Protein AF-A0A0A0CYQ8-F1 (afdb_monomer_lite)

Secondary structure (DSSP, 8-state):
------TT----HHHHHHEEEEEE-SSEEEEEES-TTS--EEEEE--TT--SGGGS-HHHHHHHHHHHHHHH-

Foldseek 3Di:
DDDDLPVAFDDDVVCVVQWAFDDDDPFWGWTAGPDPVDRDIDTHGRDHPDDDLVPDDPVSNVVVVVVVVVVVD

Structure (mmCIF, N/CA/C/O backbone):
data_AF-A0A0A0CYQ8-F1
#
_entry.id   AF-A0A0A0CYQ8-F1
#
loop_
_atom_site.group_PDB
_atom_site.id
_atom_site.type_symbol
_atom_site.label_atom_id
_atom_site.label_alt_id
_atom_site.label_comp_id
_atom_site.label_asym_id
_atom_site.label_entity_id
_atom_site.label_seq_id
_atom_site.pdbx_PDB_ins_code
_atom_site.Cartn_x
_atom_site.Cartn_y
_atom_site.Cartn_z
_atom_site.occupancy
_atom_site.B_iso_or_equiv
_atom_site.auth_seq_id
_atom_site.auth_comp_id
_atom_site.auth_asym_id
_atom_site.auth_atom_id
_atom_site.pdbx_PDB_model_num
ATOM 1 N N . MET A 1 1 ? 0.655 -15.627 15.218 1.00 32.09 1 MET A N 1
ATOM 2 C CA . MET A 1 1 ? -0.291 -16.430 14.418 1.00 32.09 1 MET A CA 1
ATOM 3 C C . MET A 1 1 ? -1.102 -15.475 13.558 1.00 32.09 1 MET A C 1
ATOM 5 O O . MET A 1 1 ? -1.530 -14.459 14.078 1.00 32.09 1 MET A O 1
ATOM 9 N N . SER A 1 2 ? -1.154 -15.782 12.257 1.00 38.88 2 SER A N 1
ATOM 10 C CA . SER A 1 2 ? -1.805 -15.102 11.121 1.00 38.88 2 SER A CA 1
ATOM 11 C C . SER A 1 2 ? -2.566 -13.799 11.420 1.00 38.88 2 SER A C 1
ATOM 13 O O . SER A 1 2 ? -3.700 -13.826 11.891 1.00 38.88 2 SER A O 1
ATOM 15 N N . ALA A 1 3 ? -1.942 -12.658 11.102 1.00 40.81 3 ALA A N 1
ATOM 16 C CA . ALA A 1 3 ? -2.663 -11.400 10.952 1.00 40.81 3 ALA A CA 1
ATOM 17 C C . ALA A 1 3 ? -3.543 -11.518 9.705 1.00 40.81 3 ALA A C 1
ATOM 19 O O . ALA A 1 3 ? -3.069 -11.876 8.625 1.00 40.81 3 ALA A O 1
ATOM 20 N N . ALA A 1 4 ? -4.834 -11.300 9.912 1.00 41.06 4 ALA A N 1
ATOM 21 C CA . ALA A 1 4 ? -5.885 -11.489 8.940 1.00 41.06 4 ALA A CA 1
ATOM 22 C C . ALA A 1 4 ? -5.538 -10.849 7.589 1.00 41.06 4 ALA A C 1
ATOM 24 O O . ALA A 1 4 ? -5.265 -9.654 7.489 1.00 41.06 4 ALA A O 1
ATOM 25 N N . LYS A 1 5 ? -5.662 -11.642 6.525 1.00 45.06 5 LYS A N 1
ATOM 26 C CA . LYS A 1 5 ? -6.188 -11.138 5.259 1.00 45.06 5 LYS A CA 1
ATOM 27 C C . LYS A 1 5 ? -7.527 -10.492 5.616 1.00 45.06 5 LYS A C 1
ATOM 29 O O . LYS A 1 5 ? -8.494 -11.218 5.825 1.00 45.06 5 LYS A O 1
ATOM 34 N N . GLU A 1 6 ? -7.549 -9.180 5.852 1.00 53.31 6 GLU A N 1
ATOM 35 C CA . GLU A 1 6 ? -8.760 -8.498 6.303 1.00 53.31 6 GLU A CA 1
ATOM 36 C C . GLU A 1 6 ? -9.907 -8.852 5.370 1.00 53.31 6 GLU A C 1
ATOM 38 O O . GLU A 1 6 ? -9.796 -8.710 4.148 1.00 53.31 6 GLU A O 1
ATOM 43 N N . ALA A 1 7 ? -10.975 -9.395 5.951 1.00 53.53 7 ALA A N 1
ATOM 44 C CA . ALA A 1 7 ? -12.134 -9.868 5.221 1.00 53.53 7 ALA A CA 1
ATOM 45 C C . ALA A 1 7 ? -12.777 -8.683 4.480 1.00 53.53 7 ALA A C 1
ATOM 47 O O . ALA A 1 7 ? -13.588 -7.955 5.041 1.00 53.53 7 ALA A O 1
ATOM 48 N N . GLY A 1 8 ? -12.366 -8.460 3.229 1.00 80.62 8 GLY A N 1
ATOM 49 C CA . GLY A 1 8 ? -12.896 -7.405 2.365 1.00 80.62 8 GLY A CA 1
ATOM 50 C C . GLY A 1 8 ? -11.865 -6.584 1.587 1.00 80.62 8 GLY A C 1
ATOM 51 O O . GLY A 1 8 ? -12.271 -5.860 0.680 1.00 80.62 8 GLY A O 1
ATOM 52 N N . PHE A 1 9 ? -10.561 -6.674 1.877 1.00 89.25 9 PHE A N 1
ATOM 53 C CA . PHE A 1 9 ? -9.569 -6.013 1.023 1.00 89.25 9 PHE A CA 1
ATOM 54 C C . PHE A 1 9 ? -9.451 -6.741 -0.324 1.00 89.25 9 PHE A C 1
ATOM 56 O O . PHE A 1 9 ? -9.166 -7.940 -0.377 1.00 89.25 9 PHE A O 1
ATOM 63 N N . ALA A 1 10 ? -9.645 -5.995 -1.410 1.00 91.44 10 ALA A N 1
ATOM 64 C CA . ALA A 1 10 ? -9.403 -6.437 -2.774 1.00 91.44 10 ALA A CA 1
ATOM 65 C C . ALA A 1 10 ? -8.562 -5.380 -3.485 1.00 91.44 10 ALA A C 1
ATOM 67 O O . ALA A 1 10 ? -8.915 -4.201 -3.510 1.00 91.44 10 ALA A O 1
ATOM 68 N N . LEU A 1 11 ? -7.444 -5.819 -4.053 1.00 93.75 11 LEU A N 1
ATOM 69 C CA . LEU A 1 11 ? -6.546 -4.956 -4.798 1.00 93.75 11 LEU A CA 1
ATOM 70 C C . LEU A 1 11 ? -7.202 -4.502 -6.105 1.00 93.75 11 LEU A C 1
ATOM 72 O O . LEU A 1 11 ? -7.786 -5.312 -6.825 1.00 93.75 11 LEU A O 1
ATOM 76 N N . ASP A 1 12 ? -7.085 -3.212 -6.418 1.00 93.81 12 ASP A N 1
ATOM 77 C CA . ASP A 1 12 ? -7.642 -2.654 -7.650 1.00 93.81 12 ASP A CA 1
ATOM 78 C C . ASP A 1 12 ? -6.984 -3.314 -8.886 1.00 93.81 12 ASP A C 1
ATOM 80 O O . ASP A 1 12 ? -5.748 -3.346 -8.980 1.00 93.81 12 ASP A O 1
ATOM 84 N N . PRO A 1 13 ? -7.770 -3.821 -9.860 1.00 94.25 13 PRO A N 1
ATOM 85 C CA . PRO A 1 13 ? -7.241 -4.487 -11.050 1.00 94.25 13 PRO A CA 1
ATOM 86 C C . PRO A 1 13 ? -6.279 -3.630 -11.877 1.00 94.25 13 PRO A C 1
ATOM 88 O O . PRO A 1 13 ? -5.388 -4.168 -12.531 1.00 94.25 13 PRO A O 1
ATOM 91 N N . ARG A 1 14 ? -6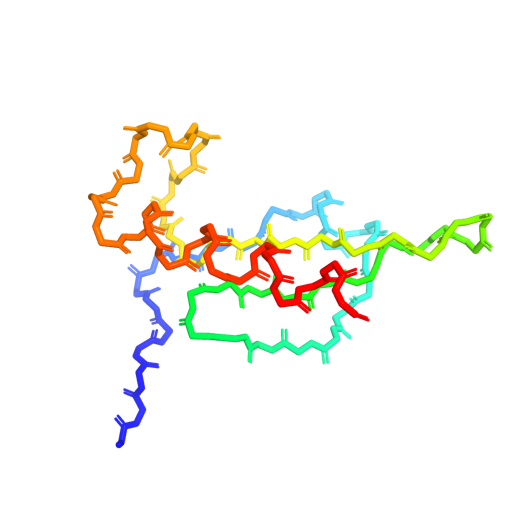.418 -2.300 -11.847 1.00 95.12 14 ARG A N 1
ATOM 92 C CA . ARG A 1 14 ? -5.512 -1.384 -12.553 1.00 95.12 14 ARG A CA 1
ATOM 93 C C . ARG A 1 14 ? -4.135 -1.379 -11.905 1.00 95.12 14 ARG A C 1
ATOM 95 O O . ARG A 1 14 ? -3.141 -1.402 -12.621 1.00 95.12 14 ARG A O 1
ATOM 102 N N . ILE A 1 15 ? -4.079 -1.416 -10.570 1.00 95.25 15 ILE A N 1
ATOM 103 C CA . ILE A 1 15 ? -2.820 -1.546 -9.824 1.00 95.25 15 ILE A CA 1
ATOM 104 C C . ILE A 1 15 ? -2.216 -2.929 -10.095 1.00 95.25 15 ILE A C 1
ATOM 106 O O . ILE A 1 15 ? -1.025 -3.035 -10.365 1.00 95.25 15 ILE A O 1
ATOM 110 N N . ALA A 1 16 ? -3.022 -3.997 -10.093 1.00 95.75 16 ALA A N 1
ATOM 111 C CA . ALA A 1 16 ? -2.587 -5.343 -10.490 1.00 95.75 16 ALA A CA 1
ATOM 112 C C . ALA A 1 16 ? -2.015 -5.429 -11.906 1.00 95.75 16 ALA A C 1
ATOM 114 O O . ALA A 1 16 ? -1.011 -6.106 -12.095 1.00 95.75 16 ALA A O 1
ATOM 115 N N . GLY A 1 17 ? -2.596 -4.728 -12.876 1.00 96.50 17 GLY A N 1
ATOM 116 C CA . GLY A 1 17 ? -2.114 -4.754 -14.256 1.00 96.50 17 GLY A CA 1
ATOM 117 C C . GLY A 1 17 ? -0.808 -3.989 -14.489 1.00 96.50 17 GLY A C 1
ATOM 118 O O . GLY A 1 17 ? -0.085 -4.310 -15.429 1.00 96.50 17 GLY A O 1
ATOM 119 N N . SER A 1 18 ? -0.493 -2.986 -13.662 1.00 95.31 18 SER A N 1
ATOM 120 C CA . SER A 1 18 ? 0.670 -2.106 -13.856 1.00 95.31 18 SER A CA 1
ATOM 121 C C . SER A 1 18 ? 1.832 -2.356 -12.894 1.00 95.31 18 SER A C 1
ATOM 123 O O . SER A 1 18 ? 2.889 -1.745 -13.048 1.00 95.31 18 SER A O 1
ATOM 125 N N . THR A 1 19 ? 1.672 -3.243 -11.911 1.00 97.44 19 THR A N 1
ATOM 126 C CA . THR A 1 19 ? 2.684 -3.478 -10.873 1.00 97.44 19 THR A CA 1
ATOM 127 C C . THR A 1 19 ? 2.999 -4.958 -10.703 1.00 97.44 19 THR A C 1
ATOM 129 O O . THR A 1 19 ? 2.176 -5.829 -10.974 1.00 97.44 19 THR A O 1
ATOM 132 N N . LEU A 1 20 ? 4.217 -5.238 -10.250 1.00 96.25 20 LEU A N 1
ATOM 133 C CA . LEU A 1 20 ? 4.692 -6.564 -9.888 1.00 96.25 20 LEU A CA 1
ATOM 134 C C . LEU A 1 20 ? 4.564 -6.741 -8.372 1.00 96.25 20 LEU A C 1
ATOM 136 O O . LEU A 1 20 ? 4.964 -5.861 -7.605 1.00 96.25 20 LEU A O 1
ATOM 140 N N . ASP A 1 21 ? 4.036 -7.884 -7.940 1.00 95.06 21 ASP A N 1
ATOM 141 C CA . ASP A 1 21 ? 4.012 -8.255 -6.525 1.00 95.06 21 ASP A CA 1
ATOM 142 C C . ASP A 1 21 ? 5.433 -8.443 -5.992 1.00 95.06 21 ASP A C 1
ATOM 144 O O . ASP A 1 21 ? 6.222 -9.186 -6.579 1.00 95.06 21 ASP A O 1
ATOM 148 N N . TRP A 1 22 ? 5.758 -7.784 -4.874 1.00 94.31 22 TRP A N 1
ATOM 149 C CA . TRP A 1 22 ? 7.080 -7.899 -4.255 1.00 94.31 22 TRP A CA 1
ATOM 150 C C . TRP A 1 22 ? 7.031 -8.501 -2.853 1.00 94.31 22 TRP A C 1
ATOM 152 O O . TRP A 1 22 ? 7.653 -9.539 -2.611 1.00 94.31 22 TRP A O 1
ATOM 162 N N . ARG A 1 23 ? 6.318 -7.870 -1.912 1.00 94.12 23 ARG A N 1
ATOM 163 C CA . ARG A 1 23 ? 6.222 -8.359 -0.530 1.00 94.12 23 ARG A CA 1
ATOM 164 C C . ARG A 1 23 ? 4.997 -7.800 0.180 1.00 94.12 23 ARG A C 1
ATOM 166 O O . ARG A 1 23 ? 4.612 -6.663 -0.040 1.00 94.12 23 ARG A O 1
ATOM 173 N N . ASP A 1 24 ? 4.449 -8.568 1.108 1.00 95.44 24 ASP A N 1
ATOM 174 C CA . ASP A 1 24 ? 3.468 -8.085 2.074 1.00 95.44 24 ASP A CA 1
ATOM 175 C C . ASP A 1 24 ? 4.162 -7.586 3.355 1.00 95.44 24 ASP A C 1
ATOM 177 O O . ASP A 1 24 ? 4.940 -8.313 3.977 1.00 95.44 24 ASP A O 1
ATOM 181 N N . TRP A 1 25 ? 3.876 -6.348 3.759 1.00 95.62 25 TRP A N 1
ATOM 182 C CA . TRP A 1 25 ? 4.241 -5.781 5.064 1.00 95.62 25 TRP A CA 1
ATOM 183 C C . TRP A 1 25 ? 3.094 -5.910 6.064 1.00 95.62 25 TRP A C 1
ATOM 185 O O . TRP A 1 25 ? 2.160 -6.666 5.805 1.00 95.62 25 TRP A O 1
ATOM 195 N N . SER A 1 26 ? 3.173 -5.273 7.235 1.00 94.06 26 SER A N 1
ATOM 196 C CA . SER A 1 26 ? 2.162 -5.412 8.290 1.00 94.06 26 SER A CA 1
ATOM 197 C C . SER A 1 26 ? 0.824 -4.801 7.876 1.00 94.06 26 SER A C 1
ATOM 199 O O . SER A 1 26 ? -0.205 -5.469 8.004 1.00 94.06 26 SER A O 1
ATOM 201 N N . LEU A 1 27 ? 0.838 -3.587 7.324 1.00 96.25 27 LEU A N 1
ATOM 202 C CA . LEU A 1 27 ? -0.348 -2.902 6.818 1.00 96.25 27 LEU A CA 1
ATOM 203 C C . LEU A 1 27 ? -0.450 -3.019 5.295 1.00 96.25 27 LEU A C 1
ATOM 205 O O . LEU A 1 27 ? -1.525 -3.343 4.785 1.00 96.25 27 LEU A O 1
ATOM 209 N N . SER A 1 28 ? 0.645 -2.783 4.570 1.00 96.88 28 SER A N 1
ATOM 210 C CA . SER A 1 28 ? 0.594 -2.626 3.110 1.00 96.88 28 SER A CA 1
ATOM 211 C C . SER A 1 28 ? 1.042 -3.851 2.318 1.00 96.88 28 SER A C 1
ATOM 213 O O . SER A 1 28 ? 1.906 -4.621 2.738 1.00 96.88 28 SER A O 1
ATOM 215 N N . GLN A 1 29 ? 0.497 -4.000 1.109 1.00 96.19 29 GLN A N 1
ATOM 216 C CA . GLN A 1 29 ? 1.177 -4.727 0.038 1.00 96.19 29 GLN A CA 1
ATOM 217 C C . GLN A 1 29 ? 2.208 -3.800 -0.597 1.00 96.19 29 GLN A C 1
ATOM 219 O O . GLN A 1 29 ? 1.867 -2.697 -1.025 1.00 96.19 29 GLN A O 1
ATOM 224 N N . VAL A 1 30 ? 3.452 -4.253 -0.676 1.00 97.00 30 VAL A N 1
ATOM 225 C CA . VAL A 1 30 ? 4.530 -3.565 -1.380 1.00 97.00 30 VAL A CA 1
ATOM 226 C C . VAL A 1 30 ? 4.628 -4.132 -2.783 1.00 97.00 30 VAL A C 1
ATOM 228 O O . VAL A 1 30 ? 4.800 -5.342 -2.981 1.00 97.00 30 VAL A O 1
ATOM 231 N N . ARG A 1 31 ? 4.535 -3.244 -3.765 1.00 97.06 31 ARG A N 1
ATOM 232 C CA . ARG A 1 31 ? 4.567 -3.598 -5.182 1.00 97.06 31 ARG A CA 1
ATOM 233 C C . ARG A 1 31 ? 5.575 -2.736 -5.913 1.00 97.06 31 ARG A C 1
ATOM 235 O O . ARG A 1 31 ? 5.825 -1.596 -5.528 1.00 97.06 31 ARG A O 1
ATOM 242 N N . LEU A 1 32 ? 6.144 -3.282 -6.977 1.00 96.44 32 LEU A N 1
ATOM 243 C CA . LEU A 1 32 ? 7.056 -2.559 -7.851 1.00 96.44 32 LEU A CA 1
ATOM 244 C C . LEU A 1 32 ? 6.287 -2.095 -9.084 1.00 96.44 32 LEU A C 1
ATOM 246 O O . LEU A 1 32 ? 5.650 -2.911 -9.749 1.00 96.44 32 LEU A O 1
ATOM 250 N N . MET A 1 33 ? 6.344 -0.808 -9.416 1.00 96.69 33 MET A N 1
ATOM 251 C CA . MET A 1 33 ? 5.810 -0.335 -10.691 1.00 96.69 33 MET A CA 1
ATOM 252 C C . MET A 1 33 ? 6.528 -1.051 -11.838 1.00 96.69 33 MET A C 1
ATOM 254 O O . MET A 1 33 ? 7.759 -1.089 -11.871 1.00 96.69 33 MET A O 1
ATOM 258 N N . ASN A 1 34 ? 5.778 -1.604 -12.796 1.00 95.69 34 ASN A N 1
ATOM 259 C CA . ASN A 1 34 ? 6.346 -2.262 -13.974 1.00 95.69 34 ASN A CA 1
ATOM 260 C C . ASN A 1 34 ? 6.808 -1.228 -15.018 1.00 95.69 34 ASN A C 1
ATOM 262 O O . ASN A 1 34 ? 6.423 -1.257 -16.185 1.00 95.69 34 ASN A O 1
ATOM 266 N N . ASP A 1 35 ? 7.622 -0.279 -14.566 1.00 95.44 35 ASP A N 1
ATOM 267 C CA . ASP A 1 35 ? 8.236 0.764 -15.366 1.00 95.44 35 ASP A CA 1
ATOM 268 C C . ASP A 1 35 ? 9.713 0.859 -14.994 1.00 95.44 35 ASP A C 1
ATOM 270 O O . ASP A 1 35 ? 10.093 1.376 -13.948 1.00 95.44 35 ASP A O 1
ATOM 274 N N . ARG A 1 36 ? 10.569 0.352 -15.881 1.00 93.25 36 ARG A N 1
ATOM 275 C CA . ARG A 1 36 ? 12.012 0.239 -15.635 1.00 93.25 36 ARG A CA 1
ATOM 276 C C . ARG A 1 36 ? 12.749 1.574 -15.686 1.00 93.25 36 ARG A C 1
ATOM 278 O O . ARG A 1 36 ? 13.950 1.597 -15.431 1.00 93.25 36 ARG A O 1
ATOM 285 N N . ARG A 1 37 ? 12.069 2.665 -16.046 1.00 96.38 37 ARG A N 1
ATOM 286 C CA . ARG A 1 37 ? 12.675 4.001 -16.093 1.00 96.38 37 ARG A CA 1
ATOM 287 C C . ARG A 1 37 ? 13.007 4.526 -14.697 1.00 96.38 37 ARG A C 1
ATOM 289 O O . ARG A 1 37 ? 13.932 5.321 -14.574 1.00 96.38 37 ARG A O 1
ATOM 296 N N . PHE A 1 38 ? 12.291 4.068 -13.665 1.00 94.12 38 PHE A N 1
ATOM 297 C CA . PHE A 1 38 ? 12.465 4.521 -12.287 1.00 94.12 38 PHE A CA 1
ATOM 298 C C . PHE A 1 38 ? 12.336 3.355 -11.293 1.00 94.12 38 PHE A C 1
ATOM 300 O O . PHE A 1 38 ? 11.473 2.497 -11.471 1.00 94.12 38 PHE A O 1
ATOM 307 N N . PRO A 1 39 ? 13.133 3.319 -10.213 1.00 90.38 39 PRO A N 1
ATOM 308 C CA . PRO A 1 39 ? 12.929 2.378 -9.116 1.00 90.38 39 PRO A CA 1
ATOM 309 C C . PRO A 1 39 ? 11.757 2.851 -8.241 1.00 90.38 39 PRO A C 1
ATOM 311 O O . PRO A 1 39 ? 11.951 3.531 -7.238 1.00 90.38 39 PRO A O 1
ATOM 314 N N . TRP A 1 40 ? 10.526 2.540 -8.655 1.00 94.56 40 TRP A N 1
ATOM 315 C CA . TRP A 1 40 ? 9.311 3.073 -8.033 1.00 94.56 40 TRP A CA 1
ATOM 316 C C . TRP A 1 40 ? 8.502 1.997 -7.300 1.00 94.56 40 TRP A C 1
ATOM 318 O O . TRP A 1 40 ? 7.945 1.082 -7.909 1.00 94.56 40 TRP A O 1
ATOM 328 N N . LEU A 1 41 ? 8.406 2.149 -5.978 1.00 95.88 41 LEU A N 1
ATOM 329 C CA . LEU A 1 41 ? 7.577 1.326 -5.102 1.00 95.88 41 LEU A CA 1
ATOM 330 C C . LEU A 1 41 ? 6.186 1.928 -4.881 1.00 95.88 41 LEU A C 1
ATOM 332 O O . LEU A 1 41 ? 6.025 3.142 -4.754 1.00 95.88 41 LEU A O 1
ATOM 336 N N . LEU A 1 42 ? 5.187 1.054 -4.782 1.00 96.31 42 LEU A N 1
ATOM 337 C CA . LEU A 1 42 ? 3.833 1.378 -4.353 1.00 96.31 42 LEU A CA 1
ATOM 338 C C . LEU A 1 42 ? 3.530 0.629 -3.057 1.00 96.31 42 LEU A C 1
ATOM 340 O O . LEU A 1 42 ? 3.694 -0.590 -2.985 1.00 96.31 42 LEU A O 1
ATOM 344 N N . LEU A 1 43 ? 3.049 1.36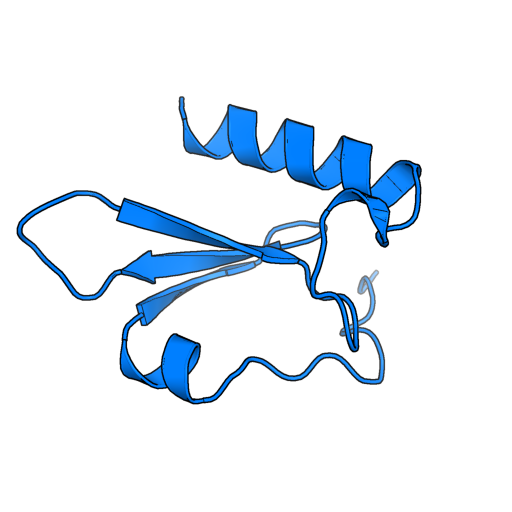8 -2.060 1.00 96.75 43 LEU A N 1
ATOM 345 C CA . LEU A 1 43 ? 2.504 0.829 -0.819 1.00 96.75 43 LEU A CA 1
ATOM 346 C C . LEU A 1 43 ? 0.980 0.893 -0.900 1.00 96.75 43 LEU A C 1
ATOM 348 O O . LEU A 1 43 ? 0.412 1.973 -1.056 1.00 96.75 43 LEU A O 1
ATOM 352 N N . VAL A 1 44 ? 0.322 -0.262 -0.825 1.00 95.94 44 VAL A N 1
ATOM 353 C CA . VAL A 1 44 ? -1.141 -0.367 -0.859 1.00 95.94 44 VAL A CA 1
ATOM 354 C C . VAL A 1 44 ? -1.640 -0.883 0.493 1.00 95.94 44 VAL A C 1
ATOM 356 O O . VAL A 1 44 ? -1.559 -2.093 0.727 1.00 95.94 44 VAL A O 1
ATOM 359 N N . PRO A 1 45 ? -2.160 -0.015 1.382 1.00 95.62 45 PRO A N 1
ATOM 360 C CA . PRO A 1 45 ? -2.724 -0.431 2.664 1.00 95.62 45 PRO A CA 1
ATOM 361 C C . PRO A 1 45 ? -3.831 -1.459 2.455 1.00 95.62 45 PRO A C 1
ATOM 363 O O . PRO A 1 45 ? -4.771 -1.227 1.690 1.00 95.62 45 PRO A O 1
ATOM 366 N N . ARG A 1 46 ? -3.756 -2.595 3.151 1.00 94.81 46 ARG A N 1
ATOM 367 C CA . ARG A 1 46 ? -4.766 -3.655 3.064 1.00 94.81 46 ARG A CA 1
ATOM 368 C C . ARG A 1 46 ? -5.987 -3.311 3.913 1.00 94.81 46 ARG A C 1
ATOM 370 O O . ARG A 1 46 ? -6.258 -3.983 4.901 1.00 94.81 46 ARG A O 1
ATOM 377 N N . ARG A 1 47 ? -6.693 -2.243 3.535 1.00 93.69 47 ARG A N 1
ATOM 378 C CA . ARG A 1 47 ? -7.917 -1.740 4.174 1.00 93.69 47 ARG A CA 1
ATOM 379 C C . ARG A 1 47 ? -9.030 -1.633 3.144 1.00 93.69 47 ARG A C 1
ATOM 381 O O . ARG A 1 47 ? -8.867 -1.019 2.090 1.00 93.69 47 ARG A O 1
ATOM 388 N N . ALA A 1 48 ? -10.171 -2.255 3.424 1.00 90.88 48 ALA A N 1
ATOM 389 C CA . ALA A 1 48 ? -11.308 -2.221 2.510 1.00 90.88 48 ALA A CA 1
ATOM 390 C C . ALA A 1 48 ? -11.833 -0.783 2.346 1.00 90.88 48 ALA A C 1
ATOM 392 O O . ALA A 1 48 ? -12.053 -0.087 3.333 1.00 90.88 48 ALA A O 1
ATOM 393 N N . LYS A 1 49 ? -12.083 -0.362 1.098 1.00 87.50 49 LYS A N 1
ATOM 394 C CA . LYS A 1 49 ? -12.628 0.966 0.745 1.00 87.50 49 LYS A CA 1
ATOM 395 C C . LYS A 1 49 ? -11.762 2.165 1.179 1.00 87.50 49 LYS A C 1
ATOM 397 O O . LYS A 1 49 ? -12.268 3.284 1.202 1.00 87.50 49 LYS A O 1
ATOM 402 N N . ALA A 1 50 ? -10.483 1.959 1.497 1.00 91.81 50 ALA A N 1
ATOM 403 C CA . ALA A 1 50 ? -9.559 3.062 1.735 1.00 91.81 50 ALA A CA 1
ATOM 404 C C . ALA A 1 50 ? -9.288 3.819 0.424 1.00 91.81 50 ALA A C 1
ATOM 406 O O . ALA A 1 50 ? -8.974 3.207 -0.596 1.00 91.81 50 ALA A O 1
ATOM 407 N N . VAL A 1 51 ? -9.429 5.145 0.462 1.00 91.88 51 VAL A N 1
ATOM 408 C CA . VAL A 1 51 ? -9.199 6.038 -0.689 1.00 91.88 51 VAL A CA 1
ATOM 409 C C . VAL A 1 51 ? -8.277 7.180 -0.284 1.00 91.88 51 VAL A C 1
ATOM 411 O O . VAL A 1 51 ? -7.272 7.414 -0.942 1.00 91.88 51 VAL A O 1
ATOM 414 N N . GLU A 1 52 ? -8.589 7.834 0.837 1.00 94.31 52 GLU A N 1
ATOM 415 C CA . GLU A 1 52 ? -7.834 8.973 1.356 1.00 94.31 52 GLU A CA 1
ATOM 416 C C . GLU A 1 52 ? -7.075 8.613 2.633 1.00 94.31 52 GLU A C 1
ATOM 418 O O . GLU A 1 52 ? -7.579 7.877 3.485 1.00 94.31 52 GLU A O 1
ATOM 423 N N . TRP A 1 53 ? -5.885 9.191 2.811 1.00 93.25 53 TRP A N 1
ATOM 424 C CA . TRP A 1 53 ? -5.026 8.933 3.975 1.00 93.25 53 TRP A CA 1
ATOM 425 C C . TRP A 1 53 ? -5.724 9.251 5.302 1.00 93.25 53 TRP A C 1
ATOM 427 O O . TRP A 1 53 ? -5.707 8.451 6.232 1.00 93.25 53 TRP A O 1
ATOM 437 N N . HIS A 1 54 ? -6.383 10.408 5.386 1.00 93.31 54 HIS A N 1
ATOM 438 C CA . HIS A 1 54 ? -7.061 10.862 6.603 1.00 93.31 54 HIS A CA 1
ATOM 439 C C . HIS A 1 54 ? -8.318 10.042 6.945 1.00 93.31 54 HIS A C 1
ATOM 441 O O . HIS A 1 54 ? -8.890 10.228 8.016 1.00 93.31 54 HIS A O 1
ATOM 447 N N . ALA A 1 55 ? -8.783 9.179 6.035 1.00 91.00 55 ALA A N 1
ATOM 448 C CA . ALA A 1 55 ? -9.905 8.273 6.272 1.00 91.00 55 ALA A CA 1
ATOM 449 C C . ALA A 1 55 ? -9.467 6.941 6.908 1.00 91.00 55 ALA A C 1
ATOM 451 O O . ALA A 1 55 ? -10.318 6.153 7.318 1.00 91.00 55 ALA A O 1
ATOM 452 N N . LEU A 1 56 ? -8.159 6.680 6.992 1.00 94.62 56 LEU A N 1
ATOM 453 C CA . LEU A 1 56 ? -7.614 5.546 7.733 1.00 94.62 56 LEU A CA 1
ATOM 454 C C . LEU A 1 56 ? -7.764 5.769 9.242 1.00 94.62 56 LEU A C 1
ATOM 456 O O . LEU A 1 56 ? -7.750 6.909 9.715 1.00 94.62 56 LEU A O 1
ATOM 460 N N . ALA A 1 57 ? -7.848 4.680 10.007 1.00 95.25 57 ALA A N 1
ATOM 461 C CA . ALA A 1 57 ? -7.778 4.761 11.461 1.00 95.25 57 ALA A CA 1
ATOM 462 C C . ALA A 1 57 ? -6.432 5.388 11.896 1.00 95.25 57 ALA A C 1
ATOM 464 O O . ALA A 1 57 ? -5.430 5.209 11.194 1.00 95.25 57 ALA A O 1
ATOM 465 N N . PRO A 1 58 ? -6.364 6.131 13.016 1.00 96.50 58 PRO A N 1
ATOM 466 C CA . PRO A 1 58 ? -5.130 6.794 13.451 1.00 96.50 58 PRO A CA 1
ATOM 467 C C . PRO A 1 58 ? -3.912 5.858 13.539 1.00 96.50 58 PRO A C 1
ATOM 469 O O . PRO A 1 58 ? -2.805 6.233 13.151 1.00 96.50 58 PRO A O 1
ATOM 472 N N . GLU A 1 59 ? -4.116 4.623 13.991 1.00 96.75 59 GLU A N 1
ATOM 473 C CA . GLU A 1 59 ? -3.099 3.573 14.052 1.00 96.75 59 GLU A CA 1
ATOM 474 C C . GLU A 1 59 ? -2.581 3.159 12.667 1.00 96.75 59 GLU A C 1
ATOM 476 O O . GLU A 1 59 ? -1.379 2.948 12.493 1.00 96.75 59 GLU A O 1
ATOM 481 N N . ASP A 1 60 ? -3.457 3.113 11.664 1.00 96.75 60 ASP A N 1
ATOM 482 C CA . ASP A 1 60 ? -3.101 2.771 10.289 1.00 96.75 60 ASP A CA 1
ATOM 483 C C . ASP A 1 60 ? -2.376 3.923 9.599 1.00 96.75 60 ASP A C 1
ATOM 485 O O . ASP A 1 60 ? -1.435 3.688 8.846 1.00 96.75 60 ASP A O 1
ATOM 489 N N . GLN A 1 61 ? -2.760 5.172 9.880 1.00 97.69 61 GLN A N 1
ATOM 490 C CA . GLN A 1 61 ? -2.028 6.347 9.397 1.00 97.69 61 GLN A CA 1
ATOM 491 C C . GLN A 1 61 ? -0.587 6.338 9.916 1.00 97.69 61 GLN A C 1
ATOM 493 O O . GLN A 1 61 ? 0.354 6.561 9.152 1.00 97.69 61 GLN A O 1
ATOM 498 N N . ALA A 1 62 ? -0.408 6.051 11.209 1.00 97.62 62 ALA A N 1
ATOM 499 C CA . ALA A 1 62 ? 0.911 5.935 11.812 1.00 97.62 62 ALA A CA 1
ATOM 500 C C . ALA A 1 62 ? 1.706 4.772 11.198 1.00 97.62 62 ALA A C 1
ATOM 502 O O . ALA A 1 62 ? 2.860 4.964 10.813 1.00 97.62 62 ALA A O 1
ATOM 503 N N . ALA A 1 63 ? 1.097 3.592 11.048 1.00 97.38 63 ALA A N 1
ATOM 504 C CA . ALA A 1 63 ? 1.743 2.431 10.438 1.00 97.38 63 ALA A CA 1
ATOM 505 C C . ALA 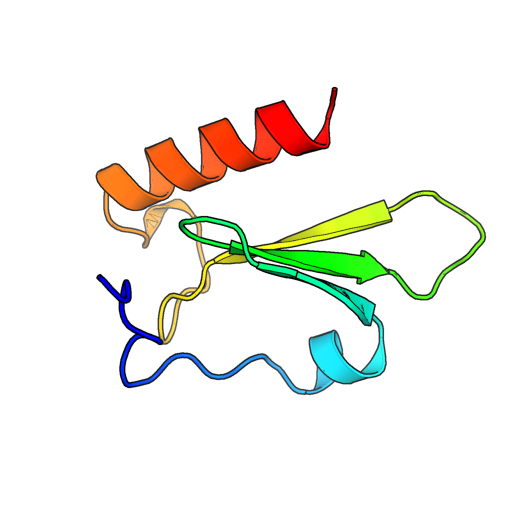A 1 63 ? 2.155 2.692 8.980 1.00 97.38 63 ALA A C 1
ATOM 507 O O . ALA A 1 63 ? 3.293 2.406 8.611 1.00 97.38 63 ALA A O 1
ATOM 508 N N . LEU A 1 64 ? 1.283 3.302 8.173 1.00 97.31 64 LEU A N 1
ATOM 509 C CA . LEU A 1 64 ? 1.581 3.645 6.783 1.00 97.31 64 LEU A CA 1
ATOM 510 C C . LEU A 1 64 ? 2.707 4.67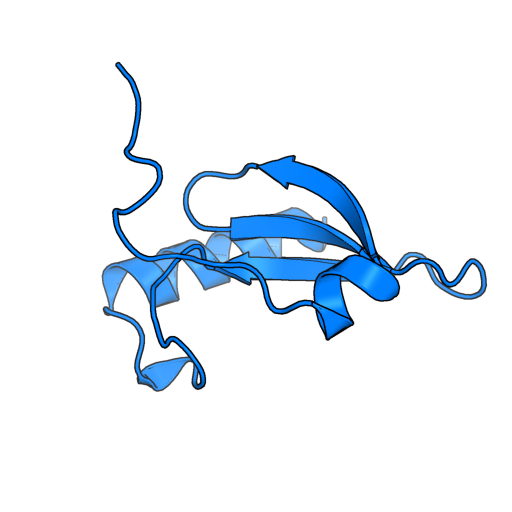9 6.675 1.00 97.31 64 LEU A C 1
ATOM 512 O O . LEU A 1 64 ? 3.546 4.594 5.777 1.00 97.31 64 LEU A O 1
ATOM 516 N N . HIS A 1 65 ? 2.766 5.635 7.606 1.00 97.12 65 HIS A N 1
ATOM 517 C CA . HIS A 1 65 ? 3.880 6.575 7.684 1.00 97.12 65 HIS A CA 1
ATOM 518 C C . HIS A 1 65 ? 5.207 5.853 7.965 1.00 97.12 65 HIS A C 1
ATOM 520 O O . HIS A 1 65 ? 6.187 6.091 7.261 1.00 97.12 65 HIS A O 1
ATOM 526 N N . GLN A 1 66 ? 5.237 4.928 8.932 1.00 97.88 66 GL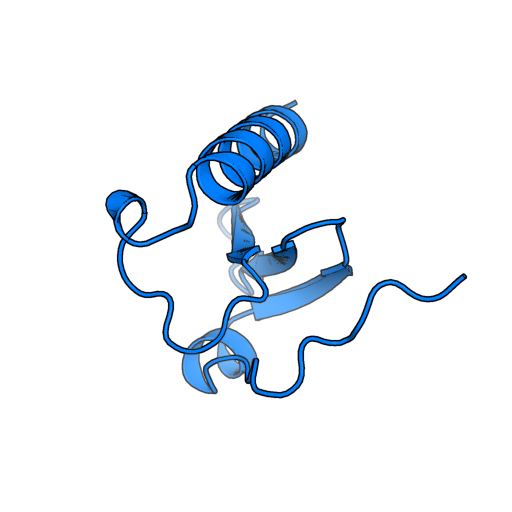N A N 1
ATOM 527 C CA . GLN A 1 66 ? 6.441 4.141 9.233 1.00 97.88 66 GLN A CA 1
ATOM 528 C C . GLN A 1 66 ? 6.876 3.273 8.046 1.00 97.88 66 GLN A C 1
ATOM 530 O O . GLN A 1 66 ? 8.057 3.237 7.706 1.00 97.88 66 GLN A O 1
ATOM 535 N N . GLU A 1 67 ? 5.929 2.613 7.378 1.00 97.44 67 GLU A N 1
ATOM 536 C CA . GLU A 1 67 ? 6.194 1.843 6.161 1.00 97.44 67 GLU A CA 1
ATOM 537 C C . GLU A 1 67 ? 6.761 2.739 5.044 1.00 97.44 67 GLU A C 1
ATOM 539 O O . GLU A 1 67 ? 7.744 2.382 4.398 1.00 97.44 67 GLU A O 1
ATOM 544 N N . THR A 1 68 ? 6.220 3.945 4.859 1.00 97.00 68 THR A N 1
ATOM 545 C CA . THR A 1 68 ? 6.741 4.908 3.872 1.00 97.00 68 THR A CA 1
ATOM 546 C C . THR A 1 68 ? 8.197 5.277 4.159 1.00 97.00 68 THR A C 1
ATOM 548 O O . THR A 1 68 ? 9.017 5.283 3.242 1.00 97.00 68 THR A O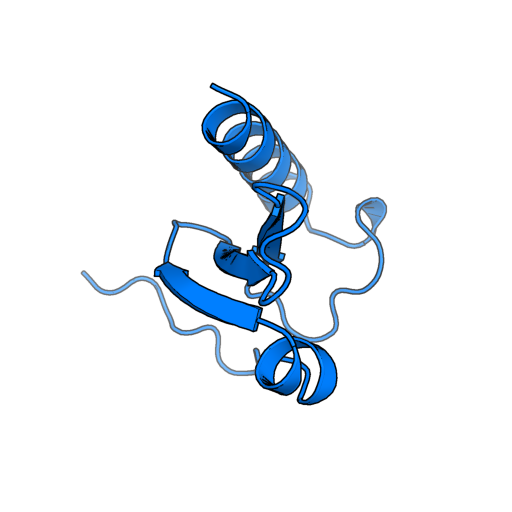 1
ATOM 551 N N . MET A 1 69 ? 8.538 5.529 5.426 1.00 97.25 69 MET A N 1
ATOM 552 C CA . MET A 1 69 ? 9.920 5.817 5.820 1.00 97.25 69 MET A CA 1
ATOM 553 C C . MET A 1 69 ? 10.845 4.616 5.587 1.00 97.25 69 MET A C 1
ATOM 555 O O . MET A 1 69 ? 11.969 4.799 5.133 1.00 97.25 69 MET A O 1
ATOM 559 N N . LEU A 1 70 ? 10.369 3.391 5.833 1.00 95.69 70 LEU A N 1
ATOM 560 C CA . LEU A 1 70 ? 11.130 2.167 5.568 1.00 95.69 70 LEU A CA 1
ATOM 561 C C . LEU A 1 70 ? 11.397 1.956 4.072 1.00 95.69 70 LEU A C 1
ATOM 563 O O . LEU A 1 70 ? 12.472 1.495 3.712 1.00 95.69 70 LEU A O 1
ATOM 567 N N . ALA A 1 71 ? 10.433 2.280 3.206 1.00 93.69 71 ALA A N 1
ATOM 568 C CA . ALA A 1 71 ? 10.572 2.132 1.756 1.00 93.69 71 ALA A CA 1
ATOM 569 C C . ALA A 1 71 ? 11.541 3.149 1.129 1.00 93.69 71 ALA A C 1
ATOM 571 O O . ALA A 1 71 ? 12.015 2.925 0.017 1.00 93.69 71 ALA A O 1
ATOM 572 N N . ALA A 1 72 ? 11.780 4.273 1.809 1.00 87.31 72 ALA A N 1
ATOM 573 C CA . ALA A 1 72 ? 12.643 5.350 1.334 1.00 87.31 72 ALA A CA 1
ATOM 574 C C . ALA A 1 72 ? 14.131 5.162 1.691 1.00 87.31 72 ALA A C 1
ATOM 576 O O . ALA A 1 72 ? 14.970 5.840 1.096 1.00 87.31 72 ALA A O 1
ATOM 577 N N . CYS A 1 73 ? 14.443 4.290 2.656 1.00 68.69 73 CYS A N 1
ATOM 578 C CA . CYS A 1 73 ? 15.809 3.939 3.063 1.00 68.69 73 CYS A CA 1
ATOM 579 C C . CYS A 1 73 ? 16.425 2.876 2.145 1.00 68.69 73 CYS A C 1
ATOM 581 O O . CYS A 1 73 ? 17.632 3.011 1.846 1.00 68.69 73 CYS A O 1
#

Radius of gyration: 12.52 Å; chains: 1; bounding box: 29×27×30 Å

InterPro domains:
  IPR036265 HIT-like superfamily [G3DSA:3.30.428.10] (7-72)
  IPR036265 HIT-like superfamily [SSF54197] (25-71)

pLDDT: mean 89.44, std 15.66, range [32.09, 97.88]

Organism: NCBI:txid1398085

Sequence (73 aa):
MSAAKEAGFALDPRIAGSTLDWRDWSLSQVRLMNDRRFPWLLLVPRRAKAVEWHALAPEDQAALHQETMLAAC